Protein AF-A0A7C2ZRI1-F1 (afdb_monomer_lite)

Radius of gyration: 13.61 Å; chains: 1; bounding box: 33×22×32 Å

pLDDT: mean 89.45, std 12.4, range [47.81, 98.69]

Structure (mmCIF, N/CA/C/O backbone):
data_AF-A0A7C2ZRI1-F1
#
_entry.id   AF-A0A7C2ZRI1-F1
#
loop_
_atom_site.group_PDB
_atom_site.id
_atom_site.type_symbol
_atom_site.label_atom_id
_atom_site.label_alt_id
_atom_site.label_comp_id
_atom_site.label_asym_id
_atom_site.label_entity_id
_atom_site.label_seq_id
_atom_site.pdbx_PDB_ins_code
_atom_site.Cartn_x
_atom_site.Cartn_y
_atom_site.Cartn_z
_atom_site.occupancy
_atom_site.B_iso_or_equiv
_atom_site.auth_seq_id
_atom_site.auth_comp_id
_atom_site.auth_asym_id
_atom_site.auth_atom_id
_atom_site.pdbx_PDB_model_num
ATOM 1 N N . MET A 1 1 ? -11.955 -8.097 19.195 1.00 87.44 1 MET A N 1
ATOM 2 C CA . M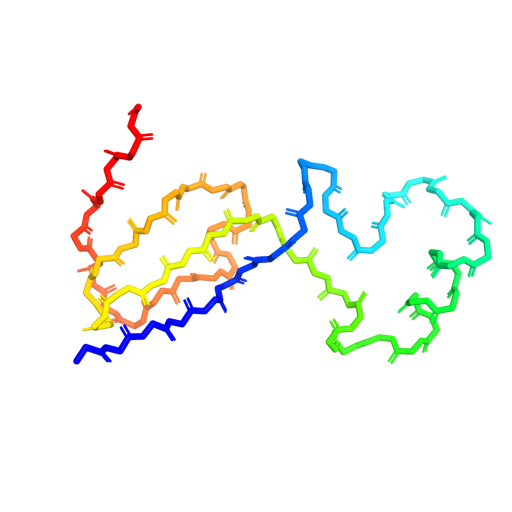ET A 1 1 ? -11.079 -7.120 18.512 1.00 87.44 1 MET A CA 1
ATOM 3 C C . MET A 1 1 ? -10.914 -7.558 17.064 1.00 87.44 1 MET A C 1
ATOM 5 O O . MET A 1 1 ? -10.538 -8.703 16.846 1.00 87.44 1 MET A O 1
ATOM 9 N N . LYS A 1 2 ? 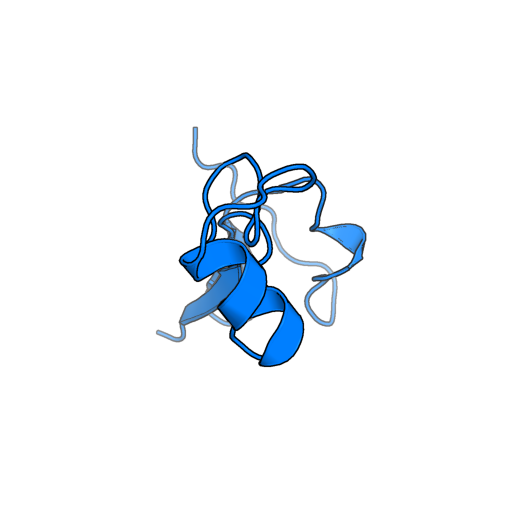-11.239 -6.698 16.093 1.00 95.00 2 LYS A N 1
ATOM 10 C CA . LYS A 1 2 ? -11.115 -6.964 14.650 1.00 95.00 2 LYS A CA 1
ATOM 11 C C . LYS A 1 2 ? -10.143 -5.961 14.037 1.00 95.00 2 LYS A C 1
ATOM 13 O O . LYS A 1 2 ? -10.304 -4.760 14.235 1.00 95.00 2 LYS A O 1
ATOM 18 N N . VAL A 1 3 ? -9.164 -6.452 13.285 1.00 95.44 3 VAL A N 1
ATOM 19 C CA . VAL A 1 3 ? -8.162 -5.629 12.597 1.00 95.44 3 VAL A CA 1
ATOM 20 C C . VAL A 1 3 ? -8.230 -5.930 11.109 1.00 95.44 3 VAL A C 1
ATOM 22 O O . VAL A 1 3 ? -8.175 -7.092 10.706 1.00 95.44 3 VAL A O 1
ATOM 25 N N . LYS A 1 4 ? -8.343 -4.890 10.286 1.00 94.31 4 LYS A N 1
ATOM 26 C CA . LYS A 1 4 ? -8.296 -5.001 8.827 1.00 94.31 4 LYS A CA 1
ATOM 27 C C . LYS A 1 4 ? -7.161 -4.141 8.291 1.00 94.31 4 LYS A C 1
ATOM 29 O O . LYS A 1 4 ? -7.175 -2.928 8.458 1.00 94.31 4 LYS A O 1
ATOM 34 N N . PHE A 1 5 ? -6.211 -4.762 7.603 1.00 95.00 5 PHE A N 1
ATOM 35 C CA . PHE A 1 5 ? -5.175 -4.041 6.869 1.00 95.00 5 PHE A CA 1
ATOM 36 C C . PHE A 1 5 ? -5.771 -3.457 5.586 1.00 95.00 5 PHE A C 1
ATOM 38 O O . PHE A 1 5 ? -6.312 -4.190 4.755 1.00 95.00 5 PHE A O 1
ATOM 45 N N . LEU A 1 6 ? -5.694 -2.136 5.436 1.00 94.56 6 LEU A N 1
ATOM 46 C CA . LEU A 1 6 ? -6.142 -1.419 4.238 1.00 94.56 6 LEU A CA 1
ATOM 47 C C . LEU A 1 6 ? -4.989 -1.201 3.250 1.00 94.56 6 LEU A C 1
ATOM 49 O O . LEU A 1 6 ? -5.212 -1.114 2.042 1.00 94.56 6 LEU A O 1
ATOM 53 N N . GLY A 1 7 ? -3.762 -1.160 3.762 1.00 95.50 7 GLY A N 1
ATOM 54 C CA . GLY A 1 7 ? -2.527 -1.171 2.996 1.00 95.50 7 GLY A CA 1
ATOM 55 C C . GLY A 1 7 ? -1.372 -1.638 3.870 1.00 95.50 7 GLY A C 1
ATOM 56 O O . GLY A 1 7 ? -1.435 -1.576 5.098 1.00 95.50 7 GLY A O 1
ATOM 57 N N . THR A 1 8 ? -0.336 -2.165 3.232 1.00 96.75 8 THR A N 1
ATOM 58 C CA . THR A 1 8 ? 0.812 -2.770 3.922 1.00 96.75 8 THR A CA 1
ATOM 59 C C . THR A 1 8 ? 2.137 -2.442 3.240 1.00 96.75 8 THR A C 1
ATOM 61 O O . THR A 1 8 ? 3.152 -3.019 3.615 1.00 96.75 8 THR A O 1
ATOM 64 N N . ALA A 1 9 ? 2.148 -1.591 2.212 1.00 97.00 9 ALA A N 1
ATOM 65 C CA . ALA A 1 9 ? 3.379 -1.166 1.555 1.00 97.00 9 ALA A CA 1
ATOM 66 C C . ALA A 1 9 ? 4.092 -0.046 2.330 1.00 97.00 9 ALA A C 1
ATOM 68 O O . ALA A 1 9 ? 3.489 0.602 3.189 1.00 97.00 9 ALA A O 1
ATOM 69 N N . ALA A 1 10 ? 5.357 0.187 1.973 1.00 94.88 10 ALA A N 1
ATOM 70 C CA . ALA A 1 10 ? 6.149 1.338 2.401 1.00 94.88 10 ALA A CA 1
ATOM 71 C C . ALA A 1 10 ? 5.645 2.646 1.760 1.00 94.88 10 ALA A C 1
ATOM 73 O O . ALA A 1 10 ? 4.641 2.646 1.046 1.00 94.88 10 ALA A O 1
ATOM 74 N N . ALA A 1 11 ? 6.338 3.761 2.005 1.00 95.12 11 ALA A N 1
ATOM 75 C CA . ALA A 1 11 ? 5.929 5.093 1.555 1.00 95.12 11 ALA A CA 1
ATOM 76 C C . ALA A 1 11 ? 5.718 5.194 0.030 1.00 95.12 11 ALA A C 1
ATOM 78 O O . ALA A 1 11 ? 4.775 5.864 -0.405 1.00 95.12 11 ALA A O 1
ATOM 79 N N . GLU A 1 12 ? 6.531 4.500 -0.774 1.00 94.88 12 GLU A N 1
ATOM 80 C CA . GLU A 1 12 ? 6.406 4.496 -2.238 1.00 94.88 12 GLU A CA 1
ATOM 81 C C . GLU A 1 12 ? 5.260 3.628 -2.792 1.00 94.88 12 GLU A C 1
ATOM 83 O O . GLU A 1 12 ? 4.988 3.668 -3.993 1.00 94.88 12 GLU A O 1
ATOM 88 N N . GLY A 1 13 ? 4.565 2.865 -1.942 1.00 95.81 13 GLY A N 1
ATOM 89 C CA . GLY A 1 13 ? 3.642 1.821 -2.390 1.00 95.81 13 GLY A CA 1
ATOM 90 C C . GLY A 1 13 ? 4.380 0.562 -2.855 1.00 95.81 13 GLY A C 1
ATOM 91 O O . GLY A 1 13 ? 5.586 0.421 -2.678 1.00 95.81 13 GLY A O 1
ATOM 92 N N . TRP A 1 14 ? 3.655 -0.414 -3.398 1.00 97.69 14 TRP A N 1
ATOM 93 C CA . TRP A 1 14 ? 4.282 -1.585 -4.006 1.00 97.69 14 TRP A CA 1
ATOM 94 C C . TRP A 1 14 ? 3.419 -2.129 -5.144 1.00 97.69 14 TRP A C 1
ATOM 96 O O . TRP A 1 14 ? 2.230 -2.375 -4.925 1.00 97.69 14 TRP A O 1
ATOM 106 N N . PRO A 1 15 ? 3.987 -2.401 -6.327 1.00 98.12 15 PRO A N 1
ATOM 107 C CA . PRO A 1 15 ? 5.370 -2.151 -6.761 1.00 98.12 15 PRO A CA 1
ATOM 108 C C . PRO A 1 15 ? 5.758 -0.666 -6.766 1.00 98.12 15 PRO A C 1
ATOM 110 O O . PRO A 1 15 ? 4.890 0.195 -6.890 1.00 98.12 15 PRO A O 1
ATOM 113 N N . GLY A 1 16 ? 7.055 -0.365 -6.647 1.00 97.00 16 GLY A N 1
ATOM 114 C CA . GLY A 1 16 ? 7.538 1.016 -6.741 1.00 97.00 16 GLY A CA 1
ATOM 115 C C . GLY A 1 16 ? 7.266 1.588 -8.134 1.00 97.00 16 GLY A C 1
ATOM 116 O O . GLY A 1 16 ? 7.543 0.914 -9.125 1.00 97.00 16 GLY A O 1
ATOM 117 N N . VAL A 1 17 ? 6.737 2.815 -8.218 1.00 94.00 17 VAL A N 1
ATOM 118 C CA . VAL A 1 17 ? 6.169 3.409 -9.452 1.00 94.00 17 VAL A CA 1
ATOM 119 C C . VAL A 1 17 ? 7.076 3.217 -10.674 1.00 94.00 17 VAL A C 1
ATOM 121 O O . VAL A 1 17 ? 6.637 2.658 -11.676 1.00 94.00 17 VAL A O 1
ATOM 124 N N . PHE A 1 18 ? 8.357 3.569 -10.547 1.00 96.00 18 PHE A N 1
ATOM 125 C CA . PHE A 1 18 ? 9.356 3.475 -11.621 1.00 96.00 18 PHE A CA 1
ATOM 126 C C . PHE A 1 18 ? 10.361 2.328 -11.433 1.00 96.00 18 PHE A C 1
ATOM 128 O O . PHE A 1 18 ? 11.393 2.291 -12.092 1.00 96.00 18 PHE A O 1
ATOM 135 N N . CYS A 1 19 ? 10.110 1.398 -10.505 1.00 97.75 19 CYS A N 1
ATOM 136 C CA . CYS A 1 19 ? 11.056 0.322 -10.219 1.00 97.75 19 CYS A CA 1
ATOM 137 C C . CYS A 1 19 ? 10.922 -0.827 -11.228 1.00 97.75 19 CYS A C 1
ATOM 139 O O . CYS A 1 19 ? 9.841 -1.404 -11.376 1.00 97.75 19 CYS A O 1
ATOM 141 N N . GLU A 1 20 ? 12.030 -1.214 -11.854 1.00 97.62 20 GLU A N 1
ATOM 142 C CA . GLU A 1 20 ? 12.093 -2.310 -12.833 1.00 97.62 20 GLU A CA 1
ATOM 143 C C . GLU A 1 20 ? 12.778 -3.572 -12.292 1.00 97.62 20 GLU A C 1
ATOM 145 O O . GLU A 1 20 ? 13.095 -4.490 -13.045 1.00 97.62 20 GLU A O 1
ATOM 150 N N . CYS A 1 21 ? 12.995 -3.658 -10.975 1.00 98.31 21 CYS A N 1
ATOM 151 C CA . CYS A 1 21 ? 13.573 -4.863 -10.394 1.00 98.31 21 CYS A CA 1
ATOM 152 C C . CYS A 1 21 ? 12.664 -6.078 -10.630 1.00 98.31 21 CYS A C 1
ATOM 154 O O . CYS A 1 21 ? 11.440 -5.961 -10.775 1.00 98.31 21 CYS A O 1
ATOM 156 N N . GLU A 1 22 ? 13.262 -7.266 -10.607 1.00 98.69 22 GLU A N 1
ATOM 157 C CA . GLU A 1 22 ? 12.560 -8.519 -10.879 1.00 98.69 22 GLU A CA 1
ATOM 158 C C . GLU A 1 22 ? 11.305 -8.702 -10.010 1.00 98.69 22 GLU A C 1
ATOM 160 O O . GLU A 1 22 ? 10.248 -9.081 -10.516 1.00 98.69 22 GLU A O 1
ATOM 165 N N . ASN A 1 23 ? 11.383 -8.367 -8.721 1.00 98.12 23 ASN A N 1
ATOM 166 C CA . ASN A 1 23 ? 10.255 -8.499 -7.800 1.00 98.12 23 ASN A CA 1
ATOM 167 C C . ASN A 1 23 ? 9.107 -7.541 -8.141 1.00 98.12 23 ASN A C 1
ATOM 169 O O . ASN A 1 23 ? 7.944 -7.940 -8.102 1.00 98.12 23 ASN A O 1
ATOM 173 N N . CYS A 1 24 ? 9.421 -6.296 -8.510 1.00 98.31 24 CYS A N 1
ATOM 174 C CA . CYS A 1 24 ? 8.410 -5.329 -8.927 1.00 98.31 24 CYS A CA 1
ATOM 175 C C . CYS A 1 24 ? 7.748 -5.756 -10.240 1.00 98.31 24 CYS A C 1
ATOM 177 O O . CYS A 1 24 ? 6.529 -5.650 -10.363 1.00 98.31 24 CYS A O 1
ATOM 179 N N . ARG A 1 25 ? 8.514 -6.287 -11.203 1.00 98.44 25 ARG A N 1
ATOM 180 C CA . ARG A 1 25 ? 7.960 -6.823 -12.456 1.00 98.44 25 ARG A CA 1
ATOM 181 C C . ARG A 1 25 ? 7.003 -7.988 -12.193 1.00 98.44 25 ARG A C 1
ATOM 183 O O . ARG A 1 25 ? 5.842 -7.906 -12.583 1.00 98.44 25 ARG A O 1
ATOM 190 N N . ARG A 1 26 ? 7.448 -8.999 -11.439 1.00 98.44 26 ARG A N 1
ATOM 191 C CA . ARG A 1 26 ? 6.620 -10.161 -11.062 1.00 98.44 26 ARG A CA 1
ATOM 192 C C . ARG A 1 26 ? 5.344 -9.745 -10.328 1.00 98.44 26 ARG A C 1
ATOM 194 O O . ARG A 1 26 ? 4.279 -10.300 -10.567 1.00 98.44 26 ARG A O 1
ATOM 201 N N . ALA A 1 27 ? 5.429 -8.752 -9.445 1.00 98.38 27 ALA A N 1
ATOM 202 C CA . ALA A 1 27 ? 4.269 -8.248 -8.720 1.00 98.38 27 ALA A CA 1
ATOM 203 C C . ALA A 1 27 ? 3.266 -7.509 -9.626 1.00 98.38 27 ALA A C 1
ATOM 205 O O . ALA A 1 27 ? 2.061 -7.676 -9.432 1.00 98.38 27 ALA A O 1
ATOM 206 N N . ARG A 1 28 ? 3.735 -6.745 -10.627 1.00 97.69 28 ARG A N 1
ATOM 207 C CA . ARG A 1 28 ? 2.857 -6.139 -11.649 1.00 97.69 28 ARG A CA 1
ATOM 208 C C . ARG A 1 28 ? 2.149 -7.206 -12.479 1.00 97.69 28 ARG A C 1
ATOM 210 O O . ARG A 1 28 ? 0.940 -7.114 -12.650 1.00 97.69 28 ARG A O 1
ATOM 217 N N . GLU A 1 29 ? 2.887 -8.215 -12.938 1.00 98.12 29 GLU A N 1
ATOM 218 C CA . GLU A 1 29 ? 2.346 -9.338 -13.720 1.00 98.12 29 GLU A CA 1
ATOM 219 C C . GLU A 1 29 ? 1.306 -10.138 -12.925 1.00 98.12 29 GLU A C 1
ATOM 221 O O . GLU A 1 29 ? 0.240 -10.463 -13.439 1.00 98.12 29 GLU A O 1
ATOM 226 N N . ALA A 1 30 ? 1.589 -10.421 -11.650 1.00 98.31 30 ALA A N 1
ATOM 227 C CA . ALA A 1 30 ? 0.692 -11.191 -10.795 1.00 98.31 30 ALA A CA 1
ATOM 228 C C . ALA A 1 30 ? -0.546 -10.401 -10.333 1.00 98.31 30 ALA A C 1
ATOM 230 O O . ALA A 1 30 ? -1.571 -11.002 -10.005 1.00 98.31 30 ALA A O 1
ATOM 231 N N . GLY A 1 31 ? -0.455 -9.070 -10.254 1.00 97.12 31 GLY A N 1
ATOM 232 C CA . GLY A 1 31 ? -1.556 -8.199 -9.851 1.00 97.12 31 GLY A CA 1
ATOM 233 C C . GLY A 1 31 ? -2.164 -8.547 -8.483 1.00 97.12 31 GLY A C 1
ATOM 234 O O . GLY A 1 31 ? -1.521 -9.116 -7.592 1.00 97.12 31 GLY A O 1
ATOM 235 N N . GLY A 1 32 ? -3.437 -8.189 -8.295 1.00 96.12 32 GLY A N 1
ATOM 236 C CA . GLY A 1 32 ? -4.222 -8.565 -7.115 1.00 96.12 32 GLY A CA 1
ATOM 237 C C . GLY A 1 32 ? -3.561 -8.159 -5.794 1.00 96.12 32 GLY A C 1
ATOM 238 O O . GLY A 1 32 ? -3.231 -6.995 -5.582 1.00 96.12 32 GLY A O 1
ATOM 239 N N . LYS A 1 33 ? -3.343 -9.131 -4.896 1.00 94.38 33 LYS A N 1
ATOM 240 C CA . LYS A 1 33 ? -2.708 -8.902 -3.581 1.00 94.38 33 LYS A CA 1
ATOM 241 C C . LYS A 1 33 ? -1.244 -8.449 -3.674 1.00 94.38 33 LYS A C 1
ATOM 243 O O . LYS A 1 33 ? -0.706 -7.964 -2.680 1.00 94.38 33 LYS A O 1
ATOM 248 N N . ASN A 1 34 ? -0.613 -8.589 -4.841 1.00 97.00 34 ASN A N 1
ATOM 249 C CA . ASN A 1 34 ? 0.747 -8.116 -5.084 1.00 97.00 34 ASN A CA 1
ATOM 250 C C . ASN A 1 34 ? 0.803 -6.623 -5.426 1.00 97.00 34 ASN A C 1
ATOM 252 O O . ASN A 1 34 ? 1.901 -6.089 -5.522 1.00 97.00 34 ASN A O 1
ATOM 256 N N . ILE A 1 35 ? -0.342 -5.942 -5.558 1.00 96.75 35 ILE A N 1
ATOM 257 C CA . ILE A 1 35 ? -0.421 -4.482 -5.640 1.00 96.75 35 ILE A CA 1
ATOM 258 C C . ILE A 1 35 ? -0.900 -3.956 -4.286 1.00 96.75 35 ILE A C 1
ATOM 260 O O . ILE A 1 35 ? -2.026 -4.218 -3.854 1.00 96.75 35 ILE A O 1
ATOM 264 N N . ARG A 1 36 ? -0.026 -3.245 -3.577 1.00 96.75 36 ARG A N 1
ATOM 265 C CA . ARG A 1 36 ? -0.226 -2.844 -2.183 1.00 96.75 36 ARG A CA 1
ATOM 266 C C . ARG A 1 36 ? -0.178 -1.324 -2.063 1.00 96.75 36 ARG A C 1
ATOM 268 O O . ARG A 1 36 ? 0.788 -0.676 -2.455 1.00 96.75 36 ARG A O 1
ATOM 275 N N . THR A 1 37 ? -1.221 -0.780 -1.452 1.00 96.12 37 THR A N 1
ATOM 276 C CA . THR A 1 37 ? -1.309 0.617 -1.015 1.00 96.12 37 THR A CA 1
ATOM 277 C C . TH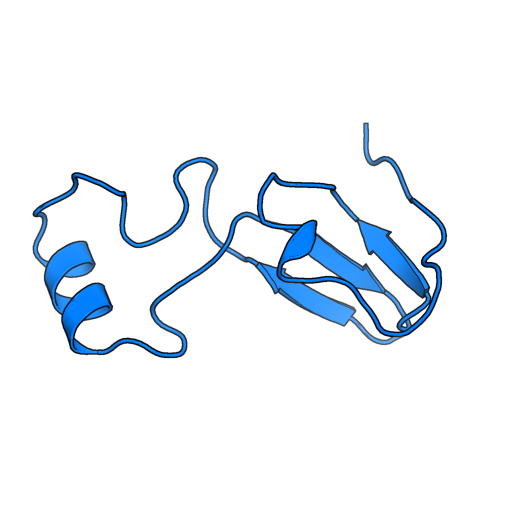R A 1 37 ? -0.487 0.845 0.256 1.00 96.12 37 THR A C 1
ATOM 279 O O . THR A 1 37 ? -0.121 -0.120 0.948 1.00 96.12 37 THR A O 1
ATOM 282 N N . ARG A 1 38 ? -0.206 2.114 0.576 1.00 96.31 38 ARG A N 1
ATOM 283 C CA . ARG A 1 38 ? 0.581 2.508 1.754 1.00 96.31 38 ARG A CA 1
ATOM 284 C C . ARG A 1 38 ? -0.097 2.108 3.064 1.00 96.31 38 ARG A C 1
ATOM 286 O O . ARG A 1 38 ? -1.320 1.936 3.121 1.00 96.31 38 ARG A O 1
ATOM 293 N N . SER A 1 39 ? 0.721 1.909 4.095 1.00 96.44 39 SER A N 1
ATOM 294 C CA . SER A 1 39 ? 0.304 1.403 5.404 1.00 96.44 39 SER A CA 1
ATOM 295 C C . SER A 1 39 ? -0.902 2.157 5.964 1.00 96.44 39 SER A C 1
ATOM 297 O O . SER A 1 39 ? -0.901 3.379 6.075 1.00 96.44 39 SER A O 1
ATOM 299 N N . SER A 1 40 ? -1.957 1.409 6.276 1.00 96.12 40 SER A N 1
ATOM 300 C CA . SER A 1 40 ? -3.108 1.886 7.049 1.00 96.12 40 SER A CA 1
ATOM 301 C C . SER A 1 40 ? -3.945 0.698 7.508 1.00 96.12 40 SER A C 1
ATOM 303 O O . SER A 1 40 ? -3.945 -0.370 6.876 1.00 96.12 40 SER A O 1
ATOM 305 N N . LEU A 1 41 ? -4.678 0.873 8.605 1.00 94.81 41 LEU A N 1
ATOM 306 C CA . LEU A 1 41 ? -5.522 -0.174 9.174 1.00 94.81 41 LEU A CA 1
ATOM 307 C C . LEU A 1 41 ? -6.863 0.372 9.668 1.00 94.81 41 LEU A C 1
ATOM 309 O O . LEU A 1 41 ? -7.018 1.563 9.931 1.00 94.81 41 LEU A O 1
ATOM 313 N N . LEU A 1 42 ? -7.839 -0.524 9.773 1.00 93.56 42 LEU A N 1
ATOM 314 C CA . LEU A 1 42 ? -9.168 -0.267 10.307 1.00 93.56 42 LEU A CA 1
ATOM 315 C C . LEU A 1 42 ? -9.409 -1.191 11.502 1.00 93.56 42 LEU A C 1
ATOM 317 O O . LEU A 1 42 ? -9.362 -2.419 11.368 1.00 93.56 42 LEU A O 1
ATOM 321 N N . LEU A 1 43 ? -9.662 -0.598 12.665 1.00 93.62 43 LEU A N 1
ATOM 322 C CA . LEU A 1 43 ? -9.949 -1.304 13.910 1.00 93.62 43 LEU A CA 1
ATOM 323 C C . LEU A 1 43 ? -11.445 -1.292 14.182 1.00 93.62 43 LEU A C 1
ATOM 325 O O . LEU A 1 43 ? -12.073 -0.232 14.214 1.00 93.62 43 LEU A O 1
ATOM 329 N N . ASN A 1 44 ? -11.996 -2.485 14.410 1.00 92.38 44 ASN A N 1
ATOM 330 C CA . ASN A 1 44 ? -13.408 -2.718 14.721 1.00 92.38 44 ASN A CA 1
ATOM 331 C C . ASN A 1 44 ? -14.370 -2.015 13.74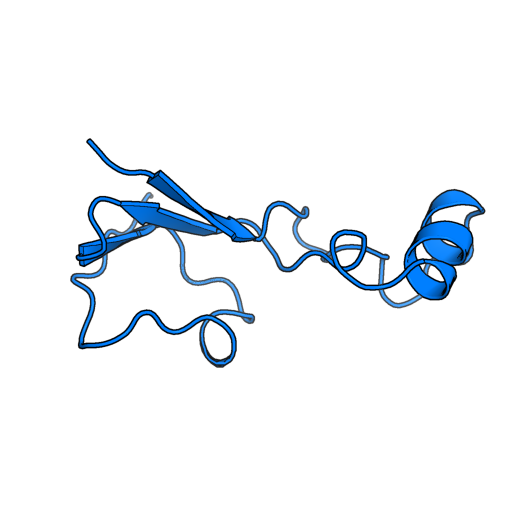7 1.00 92.38 44 ASN A C 1
ATOM 333 O O . ASN A 1 44 ? -15.452 -1.613 14.146 1.00 92.38 44 ASN A O 1
ATOM 337 N N . ASP A 1 45 ? -13.944 -1.831 12.493 1.00 89.56 45 ASP A N 1
ATOM 338 C CA . ASP A 1 45 ? -14.672 -1.108 11.445 1.00 89.56 45 ASP A CA 1
ATOM 339 C C . ASP A 1 45 ? -14.980 0.379 11.754 1.00 89.56 45 ASP A C 1
ATOM 341 O O . ASP A 1 45 ? -15.715 1.015 11.008 1.00 89.56 45 ASP A O 1
ATOM 345 N N . ILE A 1 46 ? -14.388 0.955 12.810 1.00 89.38 46 ILE A N 1
ATOM 346 C CA . ILE A 1 46 ? -14.713 2.302 13.320 1.00 89.38 46 ILE A CA 1
ATOM 347 C C . ILE A 1 46 ? -13.501 3.233 13.284 1.00 89.38 46 ILE A C 1
ATOM 349 O O . ILE A 1 46 ? -13.615 4.382 12.857 1.00 89.38 46 ILE A O 1
ATOM 353 N N . TYR A 1 47 ? -12.339 2.756 13.735 1.00 90.44 47 TYR A N 1
ATOM 354 C CA . TYR A 1 47 ? -11.147 3.593 13.850 1.00 90.44 47 TYR A CA 1
ATOM 355 C C . TYR A 1 47 ? -10.207 3.330 12.690 1.00 90.44 47 TYR A C 1
ATOM 357 O O . TYR A 1 47 ? -9.692 2.219 12.544 1.00 90.44 47 TYR A O 1
ATOM 365 N N . LYS A 1 48 ? -9.960 4.359 11.881 1.00 91.31 48 LYS A N 1
ATOM 366 C CA . LYS A 1 48 ? -8.918 4.318 10.857 1.00 91.31 48 LYS A CA 1
ATOM 367 C C . LYS A 1 48 ? -7.626 4.864 11.450 1.00 91.31 48 LYS A C 1
ATOM 369 O O . LYS A 1 48 ? -7.607 5.976 11.975 1.00 91.31 48 LYS A O 1
ATOM 374 N N . VAL A 1 49 ? -6.577 4.063 11.346 1.00 93.50 49 VAL A N 1
ATOM 375 C CA . VAL A 1 49 ? -5.211 4.442 11.697 1.00 93.50 49 VAL A CA 1
ATOM 376 C C . VAL A 1 49 ? -4.473 4.769 10.406 1.00 93.50 49 VAL A C 1
ATOM 378 O O . VAL A 1 49 ? -4.484 3.971 9.461 1.00 93.50 49 VAL A O 1
ATOM 381 N N . ASP A 1 50 ? -3.860 5.950 10.412 1.00 92.69 50 ASP A N 1
ATOM 382 C CA . ASP A 1 50 ? -3.219 6.642 9.296 1.00 92.69 50 ASP A CA 1
ATOM 383 C C . ASP A 1 50 ? -4.148 7.062 8.150 1.00 92.69 50 ASP A C 1
ATOM 385 O O . ASP A 1 50 ? -5.150 6.422 7.815 1.00 92.69 50 ASP A O 1
ATOM 389 N N . LEU A 1 51 ? -3.770 8.173 7.513 1.00 92.12 51 LEU A N 1
ATOM 390 C CA . LEU A 1 51 ? -4.420 8.711 6.319 1.00 92.12 51 LEU A CA 1
ATOM 391 C C . LEU A 1 51 ? -3.413 8.848 5.170 1.00 92.12 51 LEU A C 1
ATOM 393 O O . LEU A 1 51 ? -3.092 9.968 4.765 1.00 92.12 51 LEU A O 1
ATOM 397 N N . PRO A 1 52 ? -2.888 7.736 4.622 1.00 94.00 52 PRO A N 1
ATOM 398 C CA . PRO A 1 52 ? -2.020 7.819 3.458 1.00 94.00 52 PRO A CA 1
ATOM 399 C C . PRO A 1 52 ? -2.796 8.370 2.251 1.00 94.00 52 PRO A C 1
ATOM 401 O O . PRO A 1 52 ? -4.031 8.320 2.243 1.00 94.00 52 PRO A O 1
ATOM 404 N N . PRO A 1 53 ? -2.116 8.816 1.182 1.00 93.38 53 PRO A N 1
ATOM 405 C CA . PRO A 1 53 ? -2.798 9.359 0.004 1.00 93.38 53 PRO A CA 1
ATOM 406 C C . PRO A 1 53 ? -3.758 8.373 -0.685 1.00 93.38 53 PRO A C 1
ATOM 408 O O . PRO A 1 53 ? -4.680 8.800 -1.371 1.00 93.38 53 PRO A O 1
ATOM 411 N N . ASP A 1 54 ? -3.618 7.063 -0.445 1.00 92.94 54 ASP A N 1
ATOM 412 C CA . ASP A 1 54 ? -4.573 6.039 -0.906 1.00 92.94 54 ASP A CA 1
ATOM 413 C C . ASP A 1 54 ? -5.919 6.057 -0.154 1.00 92.94 54 ASP A C 1
ATOM 415 O O . ASP A 1 54 ? -6.809 5.266 -0.466 1.00 92.94 54 ASP A O 1
ATOM 419 N N . THR A 1 55 ? -6.086 6.905 0.868 1.00 91.00 55 THR A N 1
ATOM 420 C CA . THR A 1 55 ? -7.259 6.900 1.760 1.00 91.00 55 THR A CA 1
ATOM 421 C C . THR A 1 55 ? -8.570 7.046 1.010 1.00 91.00 55 THR A C 1
ATOM 423 O O . THR A 1 55 ? -9.501 6.309 1.323 1.00 91.00 55 THR A O 1
ATOM 426 N N . TYR A 1 56 ? -8.626 7.921 0.004 1.00 86.44 56 TYR A N 1
ATOM 427 C CA . TYR A 1 56 ? -9.824 8.119 -0.814 1.00 86.44 56 TYR A CA 1
ATOM 428 C C . TYR A 1 56 ? -10.252 6.844 -1.557 1.00 86.44 56 TYR A C 1
ATOM 430 O O . TYR A 1 56 ? -11.436 6.624 -1.771 1.00 86.44 56 TYR A O 1
ATOM 438 N N . LEU A 1 57 ? -9.306 5.966 -1.906 1.00 85.75 57 LEU A N 1
ATOM 439 C CA . LEU A 1 57 ? -9.581 4.681 -2.562 1.00 85.75 57 LEU A CA 1
ATOM 440 C C . LEU A 1 57 ? -9.936 3.567 -1.563 1.00 85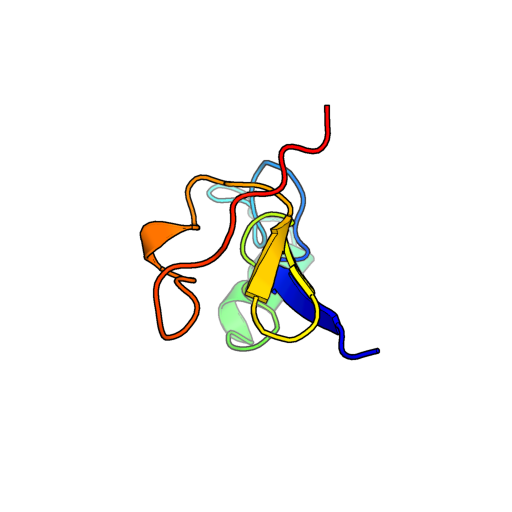.75 57 LEU A C 1
ATOM 442 O O . LEU A 1 57 ? -10.427 2.506 -1.949 1.00 85.75 57 LEU A O 1
ATOM 446 N N . ARG A 1 58 ? -9.627 3.768 -0.277 1.00 82.12 58 ARG A N 1
ATOM 447 C CA . ARG A 1 58 ? -9.765 2.788 0.812 1.00 82.12 58 ARG A CA 1
ATOM 448 C C . ARG A 1 58 ? -10.623 3.358 1.945 1.00 82.12 58 ARG A C 1
ATOM 450 O O . ARG A 1 58 ? -10.252 3.249 3.122 1.00 82.12 58 ARG A O 1
ATOM 457 N N . GLU A 1 59 ? -11.731 4.001 1.594 1.00 71.62 59 GLU A N 1
ATOM 458 C CA . GLU A 1 59 ? -12.688 4.518 2.570 1.00 71.62 59 GLU A CA 1
ATOM 459 C C . GLU A 1 59 ? -13.457 3.349 3.220 1.00 71.62 59 GLU A C 1
ATOM 461 O O . GLU A 1 59 ? -13.920 2.442 2.519 1.00 71.62 59 GLU A O 1
ATOM 466 N N . PRO A 1 60 ? -13.547 3.288 4.560 1.00 69.75 60 PRO A N 1
ATOM 467 C CA . PRO A 1 60 ? -14.431 2.339 5.222 1.00 69.75 60 PRO A CA 1
ATOM 468 C C . PRO A 1 60 ? -15.903 2.736 5.006 1.00 69.75 60 PRO A C 1
ATOM 470 O O . PRO A 1 60 ? -16.199 3.914 4.838 1.00 69.75 60 PRO A O 1
ATOM 473 N N . PRO A 1 61 ? -16.849 1.784 5.030 1.00 67.00 61 PRO A N 1
ATOM 474 C CA . PRO A 1 61 ? -18.266 2.128 4.990 1.00 67.00 61 PRO A CA 1
ATOM 475 C C . PRO A 1 61 ? -18.652 2.963 6.226 1.00 67.00 61 PRO A C 1
ATOM 477 O O . PRO A 1 61 ? -18.446 2.526 7.356 1.00 67.00 61 PRO A O 1
ATOM 480 N N . GLY A 1 62 ? -19.232 4.149 6.007 1.00 70.31 62 GLY A N 1
ATOM 481 C CA . GLY A 1 62 ? -19.610 5.098 7.066 1.00 70.31 62 GLY A CA 1
ATOM 482 C C . GLY A 1 62 ? -18.518 6.126 7.395 1.00 70.31 62 GLY A C 1
ATOM 483 O O . GLY A 1 62 ? -17.436 6.095 6.824 1.00 70.31 62 GLY A O 1
ATOM 484 N N . LYS A 1 63 ? -18.797 7.073 8.305 1.00 64.81 63 LYS A N 1
ATOM 485 C CA . LYS A 1 63 ? -17.813 8.082 8.746 1.00 64.81 63 LYS A CA 1
ATOM 486 C C . LYS A 1 63 ? -16.911 7.483 9.837 1.00 64.81 63 LYS A C 1
ATOM 488 O O . LYS A 1 63 ? -17.405 7.301 10.951 1.00 64.81 63 LYS A O 1
ATOM 493 N N . PRO A 1 64 ? -15.627 7.176 9.572 1.00 66.75 64 PRO A N 1
ATOM 494 C CA . PRO A 1 64 ? -14.744 6.640 10.600 1.00 66.75 64 PRO A CA 1
ATOM 495 C C . PRO A 1 64 ? -14.368 7.721 11.616 1.00 66.75 64 PRO A C 1
ATOM 497 O O . PRO A 1 64 ? -14.177 8.889 11.267 1.00 66.75 64 PRO A O 1
ATOM 500 N N . THR A 1 65 ? -14.188 7.316 12.871 1.00 70.00 65 THR A N 1
ATOM 501 C CA . THR A 1 65 ? -13.554 8.173 13.875 1.00 70.00 65 THR A CA 1
ATOM 502 C C . THR A 1 65 ? -12.053 8.172 13.610 1.00 70.00 65 THR A C 1
ATOM 504 O O . THR A 1 65 ? -11.412 7.118 13.608 1.00 70.00 65 THR A O 1
ATOM 507 N N . LEU A 1 66 ? -11.489 9.352 13.347 1.00 65.19 66 LEU A N 1
ATOM 508 C CA . LEU A 1 66 ? -10.088 9.478 12.972 1.00 65.19 66 LEU A CA 1
ATOM 509 C C . LEU A 1 66 ? -9.179 9.314 14.193 1.00 65.19 66 LEU A C 1
ATOM 511 O O . LEU A 1 66 ? -9.221 10.135 15.108 1.00 65.19 66 LEU A O 1
ATOM 515 N N . LEU A 1 67 ? -8.323 8.291 14.178 1.00 62.78 67 LEU A N 1
ATOM 516 C CA . LEU A 1 67 ? -7.260 8.144 15.164 1.00 62.78 67 LEU A CA 1
ATOM 517 C C . LEU A 1 67 ? -5.949 8.634 14.535 1.00 62.78 67 LEU A C 1
ATOM 519 O O . LEU A 1 67 ? -5.406 7.993 13.635 1.00 62.78 67 LEU A O 1
ATOM 523 N N . ARG A 1 68 ? -5.446 9.790 14.979 1.00 56.81 68 ARG A N 1
ATOM 524 C CA . ARG A 1 68 ? -4.092 10.239 14.627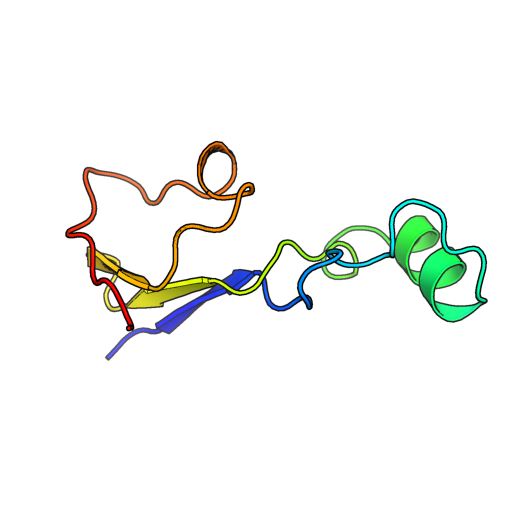 1.00 56.81 68 ARG A CA 1
ATOM 525 C C . ARG A 1 68 ? -3.098 9.492 15.504 1.00 56.81 68 ARG A C 1
ATOM 527 O O . ARG A 1 68 ? -3.113 9.669 16.718 1.00 56.81 68 ARG A O 1
ATOM 534 N N . VAL A 1 69 ? -2.254 8.676 14.885 1.00 53.94 69 VAL A N 1
ATOM 535 C CA . VAL A 1 69 ? -1.079 8.110 15.544 1.00 53.94 69 VAL A CA 1
ATOM 536 C C . VAL A 1 69 ? 0.058 9.076 15.240 1.00 53.94 69 VAL A C 1
ATOM 538 O O . VAL A 1 69 ? 0.502 9.177 14.099 1.00 53.94 69 VAL A O 1
ATOM 541 N N . GLY A 1 70 ? 0.374 9.908 16.229 1.00 47.81 70 GLY A N 1
ATOM 542 C CA . GLY A 1 70 ? 1.560 10.761 16.238 1.00 47.81 70 GLY A CA 1
ATOM 543 C C . GLY A 1 70 ? 2.693 10.055 16.956 1.00 47.81 70 GLY A C 1
ATOM 544 O O . GLY A 1 70 ? 2.378 9.310 17.912 1.00 47.81 70 GLY A O 1
#

Foldseek 3Di:
DDKAWLFDDDLCFPPRPPDPDPLRVVLVVVDDPSGTDHTWMADPLAEIEDDRVCCVVRPGPDDHDYDYDD

Secondary structure (DSSP, 8-state):
--EEEEE-B-TTTBTTTT--SHHHHHHHHH-GGGSBPBSEEEETTTEEE---GGGGGSPPSS-PEEE---

Sequence (70 aa):
MKVKFLGTAAAEGWPGVFCECENCRRAREAGGKNIRTRSSLLLNDIYKVDLPPDTYLREPPGKPTLLRVG